Protein AF-A0A7W1L166-F1 (afdb_monomer)

Secondary structure (DSSP, 8-state):
---SHHHHHHHHHHHHHHHHHHTTS-------------------------------------SS--S-S-----S---EEETTEEE---------S---EEEEEEETTS-TTHHHHHHHHHHHHHTSPTT-EEEEEEE------

pLDDT: mean 70.96, std 17.89, range [38.28, 97.19]

Nearest PDB structures (foldseek):
  6lo8-assembly1_B  TM=4.654E-01  e=2.055E+00  Saccharomyces cerevisiae S288C
  5zyo-assembly2_D  TM=4.172E-01  e=2.682E+00  Escherichia coli K-12

Foldseek 3Di:
DPPPVVVVVVVVVVVVVVVVVVPPPDPPDDDDDDDDDDDDDDDDPDPPPDDDDDDDDDDDDDPDDDPDDDPPPPDDDWDDDPNHTDDDPDDDDPPLDAAEEEAEDECPPDVCSVVCPVVVVVVVVPHRPPHHYHYHYDYDDDPD

Mean predicted aligned error: 20.34 Å

Structure (mmCIF, N/CA/C/O backbone):
data_AF-A0A7W1L166-F1
#
_entry.id   AF-A0A7W1L166-F1
#
loop_
_atom_site.group_PDB
_atom_site.id
_atom_site.type_symbol
_atom_site.label_atom_id
_atom_site.label_alt_id
_atom_site.label_comp_id
_atom_site.label_asym_id
_atom_site.label_entity_id
_atom_site.label_seq_id
_atom_site.pdbx_PDB_ins_code
_atom_site.Cartn_x
_atom_site.Cartn_y
_atom_site.Cartn_z
_atom_site.occupancy
_atom_site.B_iso_or_equiv
_atom_site.auth_seq_id
_atom_site.auth_comp_id
_atom_site.auth_asym_id
_atom_site.auth_atom_id
_atom_site.pdbx_PDB_model_num
ATOM 1 N N . MET A 1 1 ? 23.890 -83.105 15.857 1.00 53.81 1 MET A N 1
ATOM 2 C CA . MET A 1 1 ? 24.585 -81.836 15.525 1.00 53.81 1 MET A CA 1
ATOM 3 C C . MET A 1 1 ? 23.593 -80.821 14.922 1.00 53.81 1 MET A C 1
ATOM 5 O O . MET A 1 1 ? 23.747 -80.410 13.782 1.00 53.81 1 MET A O 1
ATOM 9 N N . ARG A 1 2 ? 22.519 -80.460 15.651 1.00 56.34 2 ARG A N 1
ATOM 10 C CA . ARG A 1 2 ? 21.306 -79.821 15.080 1.00 56.34 2 ARG A CA 1
ATOM 11 C C . ARG A 1 2 ? 20.737 -78.687 15.957 1.00 56.34 2 ARG A C 1
ATOM 13 O O . ARG A 1 2 ? 19.532 -78.507 16.016 1.00 56.34 2 ARG A O 1
ATOM 20 N N . GLU A 1 3 ? 21.605 -77.945 16.650 1.00 55.47 3 GLU A N 1
ATOM 21 C CA . GLU A 1 3 ? 21.201 -76.953 17.673 1.00 55.47 3 GLU A CA 1
ATOM 22 C C . GLU A 1 3 ? 21.790 -75.540 17.455 1.00 55.47 3 GLU A C 1
ATOM 24 O O . GLU A 1 3 ? 21.471 -74.600 18.177 1.00 55.47 3 GLU A O 1
ATOM 29 N N . LYS A 1 4 ? 22.636 -75.341 16.430 1.00 58.19 4 LYS A N 1
ATOM 30 C CA . LYS A 1 4 ? 23.295 -74.042 16.174 1.00 58.19 4 LYS A CA 1
ATOM 31 C C . LYS A 1 4 ? 22.439 -73.055 15.363 1.00 58.19 4 LYS A C 1
ATOM 33 O O . LYS A 1 4 ? 22.637 -71.849 15.471 1.00 58.19 4 LYS A O 1
ATOM 38 N N . ASN A 1 5 ? 21.446 -73.539 14.614 1.00 58.59 5 ASN A N 1
ATOM 39 C CA . ASN A 1 5 ? 20.698 -72.702 13.664 1.00 58.59 5 ASN A CA 1
ATOM 40 C C . ASN A 1 5 ? 19.536 -71.927 14.314 1.00 58.59 5 ASN A C 1
ATOM 42 O O . ASN A 1 5 ? 19.134 -70.891 13.795 1.00 58.59 5 ASN A O 1
ATOM 46 N N . GLY A 1 6 ? 19.028 -72.379 15.468 1.00 62.44 6 GLY A N 1
ATOM 47 C CA . GLY A 1 6 ? 17.942 -71.694 16.185 1.00 62.44 6 GLY A CA 1
ATOM 48 C C . GLY A 1 6 ? 18.390 -70.405 16.882 1.00 62.44 6 GLY A C 1
ATOM 49 O O . GLY A 1 6 ? 17.652 -69.422 16.907 1.00 62.44 6 GLY A O 1
ATOM 50 N N . ARG A 1 7 ? 19.633 -70.382 17.387 1.00 63.12 7 ARG A N 1
ATOM 51 C CA . ARG A 1 7 ? 20.250 -69.205 18.025 1.00 63.12 7 ARG A CA 1
ATOM 52 C C . ARG A 1 7 ? 20.663 -68.134 17.013 1.00 63.12 7 ARG A C 1
ATOM 54 O O . ARG A 1 7 ? 20.551 -66.948 17.296 1.00 63.12 7 ARG A O 1
ATOM 61 N N . LEU A 1 8 ? 21.077 -68.544 15.812 1.00 62.59 8 LEU A N 1
ATOM 62 C CA . LEU A 1 8 ? 21.399 -67.616 14.725 1.00 62.59 8 LEU A CA 1
ATOM 63 C C . LEU A 1 8 ? 20.141 -66.896 14.209 1.00 62.59 8 LEU A C 1
ATOM 65 O O . LEU A 1 8 ? 20.161 -65.687 14.003 1.00 62.59 8 LEU A O 1
ATOM 69 N N . LEU A 1 9 ? 19.032 -67.632 14.061 1.00 65.69 9 LEU A N 1
ATOM 70 C CA . LEU A 1 9 ? 17.753 -67.081 13.609 1.00 65.69 9 LEU A CA 1
ATOM 71 C C . LEU A 1 9 ? 17.163 -66.082 14.619 1.00 65.69 9 LEU A C 1
ATOM 73 O O . LEU A 1 9 ? 16.620 -65.053 14.226 1.00 65.69 9 LEU A O 1
ATOM 77 N N . THR A 1 10 ? 17.302 -66.354 15.920 1.00 69.56 10 THR A N 1
ATOM 78 C CA . THR A 1 10 ? 16.821 -65.452 16.981 1.00 69.56 10 THR A CA 1
ATOM 79 C C . THR A 1 10 ? 17.650 -64.173 17.076 1.00 69.56 10 THR A C 1
ATOM 81 O O . THR A 1 10 ? 17.073 -63.100 17.226 1.00 69.56 10 THR A O 1
ATOM 84 N N . VAL A 1 11 ? 18.975 -64.241 16.901 1.00 74.69 11 VAL A N 1
ATOM 85 C CA . VAL A 1 11 ? 19.823 -63.035 16.832 1.00 74.69 11 VAL A CA 1
ATOM 86 C C . VAL A 1 11 ? 19.494 -62.190 15.595 1.00 74.69 11 VAL A C 1
ATOM 88 O O . VAL A 1 11 ? 19.397 -60.969 15.702 1.00 74.69 11 VAL A O 1
ATOM 91 N N . LEU A 1 12 ? 19.240 -62.823 14.443 1.00 68.75 12 LEU A N 1
ATOM 92 C CA . LEU A 1 12 ? 18.818 -62.128 13.220 1.00 68.75 12 LEU A CA 1
ATOM 93 C C . LEU A 1 12 ? 17.460 -61.430 13.374 1.00 68.75 12 LEU A C 1
ATOM 95 O O . LEU A 1 12 ? 17.302 -60.294 12.930 1.00 68.75 12 LEU A O 1
ATOM 99 N N . LEU A 1 13 ? 16.499 -62.070 14.047 1.00 67.62 13 LEU A N 1
ATOM 100 C CA . LEU A 1 13 ? 15.188 -61.476 14.320 1.00 67.62 13 LEU A CA 1
ATOM 101 C C . LEU A 1 13 ? 15.274 -60.275 15.270 1.00 67.62 13 LEU A C 1
ATOM 103 O O . LEU A 1 13 ? 14.611 -59.267 15.034 1.00 67.62 13 LEU A O 1
ATOM 107 N N . ILE A 1 14 ? 16.121 -60.340 16.302 1.00 69.12 14 ILE A N 1
ATOM 108 C CA . ILE A 1 14 ? 16.336 -59.213 17.224 1.00 69.12 14 ILE A CA 1
ATOM 109 C C . ILE A 1 14 ? 17.035 -58.048 16.503 1.00 69.12 14 ILE A C 1
ATOM 111 O O . ILE A 1 14 ? 16.616 -56.902 16.650 1.00 69.12 14 ILE A O 1
ATOM 115 N N . ALA A 1 15 ? 18.041 -58.320 15.666 1.00 64.12 15 ALA A N 1
ATOM 116 C CA . ALA A 1 15 ? 18.734 -57.284 14.894 1.00 64.12 15 ALA A CA 1
ATOM 117 C C . ALA A 1 15 ? 17.809 -56.572 13.885 1.00 64.12 15 ALA A C 1
ATOM 119 O O . ALA A 1 15 ? 17.865 -55.347 13.747 1.00 64.12 15 ALA A O 1
ATOM 120 N N . ALA A 1 16 ? 16.915 -57.315 13.224 1.00 62.59 16 ALA A N 1
ATOM 121 C CA . ALA A 1 16 ? 15.931 -56.743 12.306 1.00 62.59 16 ALA A CA 1
ATOM 122 C C . ALA A 1 16 ? 14.891 -55.870 13.033 1.00 62.59 16 ALA A C 1
ATOM 124 O O . ALA A 1 16 ? 14.506 -54.815 12.526 1.00 62.59 16 ALA A O 1
ATOM 125 N N . LEU A 1 17 ? 14.482 -56.262 14.247 1.00 61.91 17 LEU A N 1
ATOM 126 C CA . LEU A 1 17 ? 13.542 -55.486 15.057 1.00 61.91 17 LEU A CA 1
ATOM 127 C C . LEU A 1 17 ? 14.163 -54.167 15.556 1.00 61.91 17 LEU A C 1
ATOM 129 O O . LEU A 1 17 ? 13.493 -53.137 15.560 1.00 61.91 17 LEU A O 1
ATOM 133 N N . VAL A 1 18 ? 15.455 -54.166 15.908 1.00 60.25 18 VAL A N 1
ATOM 134 C CA . VAL A 1 18 ? 16.177 -52.952 16.335 1.00 60.25 18 VAL A CA 1
ATOM 135 C C . VAL A 1 18 ? 16.379 -51.966 15.173 1.00 60.25 18 VAL A C 1
ATOM 137 O O . VAL A 1 18 ? 16.218 -50.761 15.374 1.00 60.25 18 VAL A O 1
ATOM 140 N N . CYS A 1 19 ? 16.626 -52.441 13.944 1.00 54.09 19 CYS A N 1
ATOM 141 C CA . CYS A 1 19 ? 16.667 -51.562 12.764 1.00 54.09 19 CYS A CA 1
ATOM 142 C C . CYS A 1 19 ? 15.297 -50.938 12.446 1.00 54.09 19 CYS A C 1
ATOM 144 O O . CYS A 1 19 ? 15.224 -49.760 12.106 1.00 54.09 19 CYS A O 1
ATOM 146 N N . ALA A 1 20 ? 14.196 -51.678 12.608 1.00 54.97 20 ALA A N 1
ATOM 147 C CA . ALA A 1 20 ? 12.864 -51.170 12.273 1.00 54.97 20 ALA A CA 1
ATOM 148 C C . ALA A 1 20 ? 12.358 -50.059 13.220 1.00 54.97 20 ALA A C 1
ATOM 150 O O . ALA A 1 20 ? 11.545 -49.231 12.808 1.00 54.97 20 ALA A O 1
ATOM 151 N N . VAL A 1 21 ? 12.840 -50.005 14.470 1.00 53.66 21 VAL A N 1
ATOM 152 C CA . VAL A 1 21 ? 12.427 -48.981 15.452 1.00 53.66 21 VAL A CA 1
ATOM 153 C C . VAL A 1 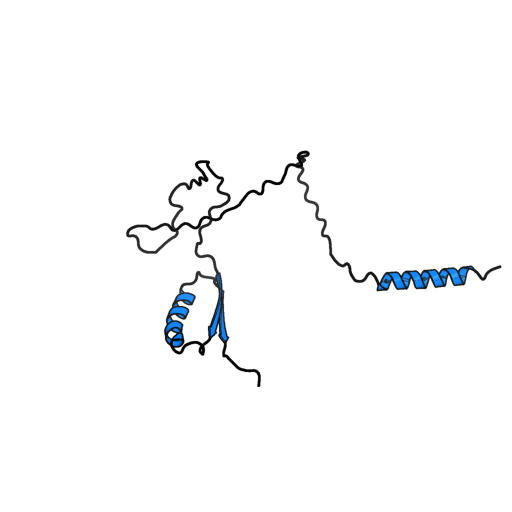21 ? 13.289 -47.710 15.365 1.00 53.66 21 VAL A C 1
ATOM 155 O O . VAL A 1 21 ? 12.780 -46.619 15.616 1.00 53.66 21 VAL A O 1
ATOM 158 N N . PHE A 1 22 ? 14.549 -47.805 14.919 1.00 50.59 22 PHE A N 1
ATOM 159 C CA . PHE A 1 22 ? 15.424 -46.636 14.725 1.00 50.59 22 PHE A CA 1
ATOM 160 C C . PHE A 1 22 ? 15.235 -45.906 13.383 1.00 50.59 22 PHE A C 1
ATOM 162 O O . PHE A 1 22 ? 15.633 -44.750 13.258 1.00 50.59 22 PHE A O 1
ATOM 169 N N . SER A 1 23 ? 14.583 -46.513 12.386 1.00 48.06 23 SER A N 1
ATOM 170 C CA . SER A 1 23 ? 14.397 -45.896 11.059 1.00 48.06 23 SER A CA 1
ATOM 171 C C . SER A 1 23 ? 13.154 -45.000 10.912 1.00 48.06 23 SER A C 1
ATOM 173 O O . SER A 1 23 ? 12.801 -44.634 9.793 1.00 48.06 23 SER A O 1
ATOM 175 N N . ARG A 1 24 ? 12.484 -44.592 12.003 1.00 51.12 24 ARG A N 1
ATOM 176 C CA . ARG A 1 24 ? 11.308 -43.689 11.940 1.00 51.12 24 ARG A CA 1
ATOM 177 C C . ARG A 1 24 ? 11.604 -42.180 11.950 1.00 51.12 24 ARG A C 1
ATOM 179 O O . ARG A 1 24 ? 10.661 -41.398 11.992 1.00 51.12 24 ARG A O 1
ATOM 186 N N . SER A 1 25 ? 12.859 -41.760 11.786 1.00 50.47 25 SER A N 1
ATOM 187 C CA . SER A 1 25 ? 13.216 -40.351 11.542 1.00 50.47 25 SER A CA 1
ATOM 188 C C . SER A 1 25 ? 14.043 -40.193 10.268 1.00 50.47 25 SER A C 1
ATOM 190 O O . SER A 1 25 ? 15.249 -39.997 10.340 1.00 50.47 25 SER A O 1
ATOM 192 N N . ALA A 1 26 ? 13.394 -40.289 9.103 1.00 52.19 26 ALA A N 1
ATOM 193 C CA . ALA A 1 26 ? 13.878 -39.727 7.832 1.00 52.19 26 ALA A CA 1
ATOM 194 C C . ALA A 1 26 ? 12.786 -39.796 6.743 1.00 52.19 26 ALA A C 1
ATOM 196 O O . ALA A 1 26 ? 12.974 -40.388 5.684 1.00 52.19 26 ALA A O 1
ATOM 197 N N . SER A 1 27 ? 11.615 -39.203 6.983 1.00 51.97 27 SER A N 1
ATOM 198 C CA . SER A 1 27 ? 10.616 -38.967 5.932 1.00 51.97 27 SER A CA 1
ATOM 199 C C . SER A 1 27 ? 10.775 -37.553 5.365 1.00 51.97 27 SER A C 1
ATOM 201 O O . SER A 1 27 ? 10.012 -36.649 5.695 1.00 51.97 27 SER A O 1
ATOM 203 N N . GLY A 1 28 ? 11.792 -37.370 4.521 1.00 39.25 28 GLY A N 1
ATOM 204 C CA . GLY A 1 28 ? 11.901 -36.261 3.573 1.00 39.25 28 GLY A CA 1
ATOM 205 C C . GLY A 1 28 ? 11.676 -36.807 2.166 1.00 39.25 28 GLY A C 1
ATOM 206 O O . GLY A 1 28 ? 12.568 -37.403 1.573 1.00 39.25 28 GLY A O 1
ATOM 207 N N . GLN A 1 29 ? 10.450 -36.682 1.666 1.00 46.84 29 GLN A N 1
ATOM 208 C CA . GLN A 1 29 ? 9.997 -37.236 0.393 1.00 46.84 29 GLN A CA 1
ATOM 209 C C . GLN A 1 29 ? 10.610 -36.453 -0.784 1.00 46.84 29 GLN A C 1
ATOM 211 O O . GLN A 1 29 ? 10.142 -35.374 -1.142 1.00 46.84 29 GLN A O 1
ATOM 216 N N . GLN A 1 30 ? 11.662 -37.004 -1.388 1.00 44.41 30 GLN A N 1
ATOM 217 C CA . GLN A 1 30 ? 12.272 -36.510 -2.622 1.00 44.41 30 GLN A CA 1
ATOM 218 C C . GLN A 1 30 ? 11.357 -36.866 -3.807 1.00 44.41 30 GLN A C 1
ATOM 220 O O . GLN A 1 30 ? 11.285 -38.015 -4.237 1.00 44.41 30 GLN A O 1
ATOM 225 N N . ARG A 1 31 ? 10.594 -35.884 -4.306 1.00 40.44 31 ARG A N 1
ATOM 226 C CA . ARG A 1 31 ? 9.856 -35.996 -5.573 1.00 40.44 31 ARG A CA 1
ATOM 227 C C . ARG A 1 31 ? 10.843 -35.853 -6.732 1.00 40.44 31 ARG A C 1
ATOM 229 O O . ARG A 1 31 ? 11.195 -34.737 -7.098 1.00 40.44 31 ARG A O 1
ATOM 236 N N . SER A 1 32 ? 11.232 -36.975 -7.328 1.00 46.09 32 SER A N 1
ATOM 237 C CA . SER A 1 32 ? 11.703 -37.004 -8.712 1.00 46.09 32 SER A CA 1
ATOM 238 C C . SER A 1 32 ? 10.492 -36.843 -9.627 1.00 46.09 32 SER A C 1
ATOM 240 O O . SER A 1 32 ? 9.562 -37.650 -9.580 1.00 46.09 32 SER A O 1
ATOM 242 N N . ARG A 1 33 ? 10.478 -35.787 -10.437 1.00 43.34 33 ARG A N 1
ATOM 243 C CA . ARG A 1 33 ? 9.649 -35.731 -11.636 1.00 43.34 33 ARG A CA 1
ATOM 244 C C . ARG A 1 33 ? 10.506 -35.169 -12.755 1.00 43.34 33 ARG A C 1
ATOM 246 O O . ARG A 1 33 ? 10.949 -34.026 -12.678 1.00 43.34 33 ARG A O 1
ATOM 253 N N . ASP A 1 34 ? 10.749 -36.043 -13.719 1.00 41.50 34 ASP A N 1
ATOM 254 C CA . ASP A 1 34 ? 11.476 -35.805 -14.952 1.00 41.50 34 ASP A CA 1
ATOM 255 C C . ASP A 1 34 ? 10.931 -34.586 -15.699 1.00 41.50 34 ASP A C 1
ATOM 257 O O . ASP A 1 34 ? 9.720 -34.403 -15.852 1.00 41.50 34 ASP A O 1
ATOM 261 N N . GLY A 1 35 ? 11.867 -33.760 -16.148 1.00 39.09 35 GLY A N 1
ATOM 262 C CA . GLY A 1 35 ? 11.664 -32.594 -16.988 1.00 39.09 35 GLY A CA 1
ATOM 263 C C . GLY A 1 35 ? 12.957 -32.363 -17.750 1.00 39.09 35 GLY A C 1
ATOM 264 O O . GLY A 1 35 ? 13.837 -31.636 -17.303 1.00 39.09 35 GLY A O 1
ATOM 265 N N . GLU A 1 36 ? 13.071 -33.086 -18.852 1.00 46.03 36 GLU A N 1
ATOM 266 C CA . GLU A 1 36 ? 14.084 -32.994 -19.892 1.00 46.03 36 GLU A CA 1
ATOM 267 C C . GLU A 1 36 ? 14.205 -31.540 -20.382 1.00 46.03 36 GLU A C 1
ATOM 269 O O . GLU A 1 36 ? 13.285 -30.998 -20.993 1.00 46.03 36 GLU A O 1
ATOM 274 N N . ASN A 1 37 ? 15.321 -30.878 -20.074 1.00 39.31 37 ASN A N 1
ATOM 275 C CA . ASN A 1 37 ? 15.815 -29.789 -20.906 1.00 39.31 37 ASN A CA 1
ATOM 276 C C . ASN A 1 37 ? 17.342 -29.755 -20.830 1.00 39.31 37 ASN A C 1
ATOM 278 O O . ASN A 1 37 ? 17.952 -29.344 -19.840 1.00 39.31 37 ASN A O 1
ATOM 282 N N . GLU A 1 38 ? 17.933 -30.279 -21.890 1.00 45.78 38 GLU A N 1
ATOM 283 C CA . GLU A 1 38 ? 19.353 -30.338 -22.158 1.00 45.78 38 GLU A CA 1
ATOM 284 C C . GLU A 1 38 ? 19.882 -28.916 -22.382 1.00 45.78 38 GLU A C 1
ATOM 286 O O . GLU A 1 38 ? 19.593 -28.268 -23.381 1.00 45.78 38 GLU A O 1
ATOM 291 N N . ASN A 1 39 ? 20.655 -28.407 -21.426 1.00 40.09 39 ASN A N 1
ATOM 292 C CA . ASN A 1 39 ? 21.592 -27.318 -21.675 1.00 40.09 39 ASN A CA 1
ATOM 293 C C . ASN A 1 39 ? 22.872 -27.614 -20.898 1.00 40.09 39 ASN A C 1
ATOM 295 O O . ASN A 1 39 ? 23.113 -27.136 -19.788 1.00 40.09 39 ASN A O 1
ATOM 299 N N . THR A 1 40 ? 23.685 -28.479 -21.494 1.00 47.44 40 THR A N 1
ATOM 300 C CA . THR A 1 40 ? 25.056 -28.737 -21.072 1.00 47.44 40 THR A CA 1
ATOM 301 C C . THR A 1 40 ? 25.882 -27.475 -21.312 1.00 47.44 40 THR A C 1
ATOM 303 O O . THR A 1 40 ? 26.344 -27.229 -22.421 1.00 47.44 40 THR A O 1
ATOM 306 N N . VAL A 1 41 ? 26.108 -26.681 -20.265 1.00 45.81 41 VAL A N 1
ATOM 307 C CA . VAL A 1 41 ? 27.243 -25.751 -20.217 1.00 45.81 41 VAL A CA 1
ATOM 308 C C . VAL A 1 41 ? 28.204 -26.282 -19.167 1.00 45.81 41 VAL A C 1
ATOM 310 O O . VAL A 1 41 ? 28.092 -26.011 -17.972 1.00 45.81 41 VAL A O 1
ATOM 313 N N . ALA A 1 42 ? 29.132 -27.113 -19.630 1.00 46.81 42 ALA A N 1
ATOM 314 C CA . ALA A 1 42 ? 30.318 -27.447 -18.872 1.00 46.81 42 ALA A CA 1
ATOM 315 C C . ALA A 1 42 ? 31.287 -26.253 -18.868 1.00 46.81 42 ALA A C 1
ATOM 317 O O . ALA A 1 42 ? 31.406 -25.532 -19.857 1.00 46.81 42 ALA A O 1
ATOM 318 N N . SER A 1 43 ? 32.054 -26.176 -17.779 1.00 43.94 43 SER A N 1
ATOM 319 C CA . SER A 1 43 ? 33.307 -25.434 -17.566 1.00 43.94 43 SER A CA 1
ATOM 320 C C . SER A 1 43 ? 33.226 -24.000 -17.016 1.00 43.94 43 SER A C 1
ATOM 322 O O . SER A 1 43 ? 32.651 -23.095 -17.608 1.00 43.94 43 SER A O 1
ATOM 324 N N . GLY A 1 44 ? 33.883 -23.811 -15.860 1.00 38.28 44 GLY A N 1
ATOM 325 C CA . GLY A 1 44 ? 34.260 -22.505 -15.316 1.00 38.28 44 GLY A CA 1
ATOM 326 C C . GLY A 1 44 ? 33.901 -22.279 -13.845 1.00 38.28 44 GLY A C 1
ATOM 327 O O . GLY A 1 44 ? 33.036 -21.464 -13.541 1.00 38.28 44 GLY A O 1
ATOM 328 N N . GLN A 1 45 ? 34.584 -22.950 -12.907 1.00 48.94 45 GLN A N 1
ATOM 329 C CA . GLN A 1 45 ? 34.653 -22.490 -11.511 1.00 48.94 45 GLN A CA 1
ATOM 330 C C . GLN A 1 45 ? 35.479 -21.193 -11.453 1.00 48.94 45 GLN A C 1
ATOM 332 O O . GLN A 1 45 ? 36.680 -21.213 -11.207 1.00 48.94 45 GLN A O 1
ATOM 337 N N . GLY A 1 46 ? 34.827 -20.062 -11.713 1.00 48.41 46 GLY A N 1
ATOM 338 C CA . GLY A 1 46 ? 35.280 -18.738 -11.293 1.00 48.41 46 GLY A CA 1
ATOM 339 C C . GLY A 1 46 ? 34.567 -18.327 -9.999 1.00 48.41 46 GLY A C 1
ATOM 340 O O . GLY A 1 46 ? 33.516 -18.897 -9.678 1.00 48.41 46 GLY A O 1
ATOM 341 N N . PRO A 1 47 ? 35.094 -17.351 -9.236 1.00 48.62 47 PRO A N 1
ATOM 342 C CA . PRO A 1 47 ? 34.368 -16.767 -8.115 1.00 48.62 47 PRO A CA 1
ATOM 343 C C . PRO A 1 47 ? 32.992 -16.331 -8.615 1.00 48.62 47 PRO A C 1
ATOM 345 O O . PRO A 1 47 ? 32.898 -15.630 -9.622 1.00 48.62 47 PRO A O 1
ATOM 348 N N . ARG A 1 48 ? 31.920 -16.768 -7.948 1.00 56.88 48 ARG A N 1
ATOM 349 C CA . ARG A 1 48 ? 30.567 -16.288 -8.240 1.00 56.88 48 ARG A CA 1
ATOM 350 C C . ARG A 1 48 ? 30.529 -14.807 -7.878 1.00 56.88 48 ARG A C 1
ATOM 352 O O . ARG A 1 48 ? 30.213 -14.466 -6.742 1.00 56.88 48 ARG A O 1
ATOM 359 N N . ILE A 1 49 ? 30.914 -13.942 -8.814 1.00 58.69 49 ILE A N 1
ATOM 360 C CA . ILE A 1 49 ? 30.702 -12.503 -8.708 1.00 58.69 49 ILE A CA 1
ATOM 361 C C . ILE A 1 49 ? 29.189 -12.350 -8.604 1.00 58.69 49 ILE A C 1
ATOM 363 O O . ILE A 1 49 ? 28.453 -12.632 -9.550 1.00 58.69 49 ILE A O 1
ATOM 367 N N . GLY A 1 50 ? 28.723 -12.057 -7.394 1.00 70.19 50 GLY A N 1
ATOM 368 C CA . GLY A 1 50 ? 27.304 -11.989 -7.096 1.00 70.19 50 GLY A CA 1
ATOM 369 C C . GLY A 1 50 ? 26.682 -10.880 -7.927 1.00 70.19 50 GLY A C 1
ATOM 370 O O . GLY A 1 50 ? 27.012 -9.712 -7.742 1.00 70.19 50 GLY A O 1
ATOM 371 N N . VAL A 1 51 ? 25.785 -11.237 -8.843 1.00 73.06 51 VAL A N 1
ATOM 372 C CA . VAL A 1 51 ? 24.962 -10.251 -9.543 1.00 73.06 51 VAL A CA 1
ATOM 373 C C . VAL A 1 51 ? 24.090 -9.562 -8.494 1.00 73.06 51 VAL A C 1
ATOM 375 O O . VAL A 1 51 ? 23.243 -10.196 -7.860 1.00 73.06 51 VAL A O 1
ATOM 378 N N . ARG A 1 52 ? 24.315 -8.264 -8.281 1.00 84.50 52 ARG A N 1
ATOM 379 C CA . ARG A 1 52 ? 23.540 -7.459 -7.336 1.00 84.50 52 ARG A CA 1
ATOM 380 C C . ARG A 1 52 ? 22.249 -7.013 -8.009 1.00 84.50 52 ARG A C 1
ATOM 382 O O . ARG A 1 52 ? 22.267 -6.229 -8.947 1.00 84.50 52 ARG A O 1
ATOM 389 N N . THR A 1 53 ? 21.117 -7.500 -7.512 1.00 88.06 53 THR A N 1
ATOM 390 C CA . THR A 1 53 ? 19.801 -7.017 -7.951 1.00 88.06 53 THR A CA 1
ATOM 391 C C . THR A 1 53 ? 19.364 -5.859 -7.060 1.00 88.06 53 THR A C 1
ATOM 393 O O . THR A 1 53 ? 19.388 -5.982 -5.836 1.00 88.06 53 THR A O 1
ATOM 396 N N . VAL A 1 54 ? 18.952 -4.741 -7.662 1.00 88.81 54 VAL A N 1
ATOM 397 C CA . VAL A 1 54 ? 18.471 -3.548 -6.950 1.00 88.81 54 VAL A CA 1
ATOM 398 C C . VAL A 1 54 ? 17.053 -3.215 -7.409 1.00 88.81 54 VAL A C 1
ATOM 400 O O . VAL A 1 54 ? 16.726 -3.340 -8.586 1.00 88.81 54 VAL A O 1
ATOM 403 N N . THR A 1 55 ? 16.204 -2.800 -6.468 1.00 88.81 55 THR A N 1
ATOM 404 C CA . THR A 1 55 ? 14.874 -2.246 -6.759 1.00 88.81 55 THR A CA 1
ATOM 405 C C . THR A 1 55 ? 14.927 -0.731 -6.591 1.00 88.81 55 THR A C 1
ATOM 407 O O . THR A 1 55 ? 15.306 -0.254 -5.524 1.00 88.81 55 THR A O 1
ATOM 410 N N . ILE A 1 56 ? 14.551 0.015 -7.632 1.00 87.38 56 ILE A N 1
ATOM 411 C CA . ILE A 1 56 ? 14.542 1.483 -7.639 1.00 87.38 56 ILE A CA 1
ATOM 412 C C . ILE A 1 56 ? 13.078 1.945 -7.585 1.00 87.38 56 ILE A C 1
ATOM 414 O O . ILE A 1 56 ? 12.369 1.782 -8.580 1.00 87.38 56 ILE A O 1
ATOM 418 N N . PRO A 1 57 ? 12.584 2.477 -6.450 1.00 84.94 57 PRO A N 1
ATOM 419 C CA . PRO A 1 57 ? 11.232 3.017 -6.386 1.00 84.94 57 PRO A CA 1
ATOM 420 C C . PRO A 1 57 ? 11.161 4.342 -7.154 1.00 84.94 57 PRO A C 1
ATOM 422 O O . PRO A 1 57 ? 11.977 5.237 -6.935 1.00 84.94 57 PRO A O 1
ATOM 425 N N . ILE A 1 58 ? 10.167 4.480 -8.032 1.00 80.50 58 ILE A N 1
ATOM 426 C CA . ILE A 1 58 ? 9.920 5.703 -8.803 1.00 80.50 58 ILE A CA 1
ATOM 427 C C . ILE A 1 58 ? 8.520 6.240 -8.502 1.00 80.50 58 ILE A C 1
ATOM 429 O O . ILE A 1 58 ? 7.571 5.480 -8.332 1.00 80.50 58 ILE A O 1
ATOM 433 N N . THR A 1 59 ? 8.379 7.561 -8.421 1.00 75.81 59 THR A N 1
ATOM 434 C CA . THR A 1 59 ? 7.079 8.236 -8.303 1.00 75.81 59 THR A CA 1
ATOM 435 C C . THR A 1 59 ? 6.946 9.242 -9.432 1.00 75.81 59 THR A C 1
ATOM 437 O O . THR A 1 59 ? 7.719 10.196 -9.508 1.00 75.81 59 THR A O 1
ATOM 440 N N . ILE A 1 60 ? 5.955 9.040 -10.298 1.00 74.69 60 ILE A N 1
ATOM 441 C CA . ILE A 1 60 ? 5.651 9.943 -11.408 1.00 74.69 60 ILE A CA 1
ATOM 442 C C . ILE A 1 60 ? 4.699 11.022 -10.882 1.00 74.69 60 ILE A C 1
ATOM 444 O O . ILE A 1 60 ? 3.667 10.712 -10.291 1.00 74.69 60 ILE A O 1
ATOM 448 N N . ARG A 1 61 ? 5.058 12.298 -11.055 1.00 68.69 61 ARG A N 1
ATOM 449 C CA . ARG A 1 61 ? 4.201 13.438 -10.702 1.00 68.69 61 ARG A CA 1
ATOM 450 C C . ARG A 1 61 ? 3.770 14.140 -11.980 1.00 68.69 61 ARG A C 1
ATOM 452 O O . ARG A 1 61 ? 4.604 14.746 -12.645 1.00 68.69 61 ARG A O 1
ATOM 459 N N . GLU A 1 62 ? 2.483 14.093 -12.299 1.00 69.62 62 GLU A N 1
ATOM 460 C CA . GLU A 1 62 ? 1.915 14.898 -13.379 1.00 69.62 62 GLU A CA 1
ATOM 461 C C . GLU A 1 62 ? 1.429 16.246 -12.829 1.00 69.62 62 GLU A C 1
ATOM 463 O O . GLU A 1 62 ? 0.816 16.330 -11.760 1.00 69.62 62 GLU A O 1
ATOM 468 N N . LYS A 1 63 ? 1.734 17.338 -13.535 1.00 64.62 63 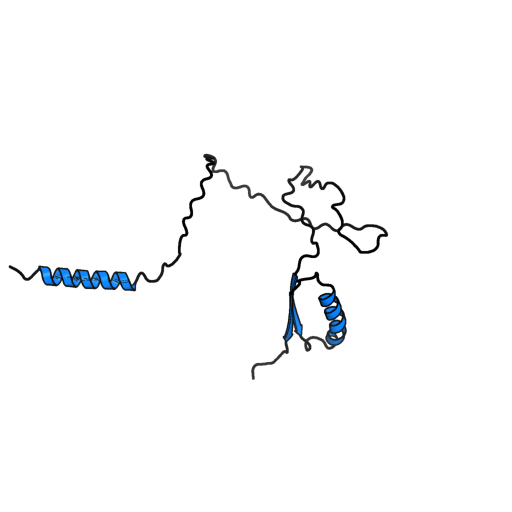LYS A N 1
ATOM 469 C CA . LYS A 1 63 ? 1.306 18.680 -13.138 1.00 64.62 63 LYS A CA 1
ATOM 470 C C . LYS A 1 63 ? -0.089 18.951 -13.712 1.00 64.62 63 LYS A C 1
ATOM 472 O O . LYS A 1 63 ? -0.199 19.418 -14.837 1.00 64.62 63 LYS A O 1
ATOM 477 N N . GLY A 1 64 ? -1.137 18.718 -12.919 1.00 64.56 64 GLY A N 1
ATOM 478 C CA . GLY A 1 64 ? -2.476 19.280 -13.172 1.00 64.56 64 GLY A CA 1
ATOM 479 C C . GLY A 1 64 ? -3.605 18.323 -13.579 1.00 64.56 64 GLY A C 1
ATOM 480 O O . GLY A 1 64 ? -4.669 18.812 -13.950 1.00 64.56 64 GLY A O 1
ATOM 481 N N . SER A 1 65 ? -3.448 17.004 -13.487 1.00 54.44 65 SER A N 1
ATOM 482 C CA . SER A 1 65 ? -4.511 16.031 -13.795 1.00 54.44 65 SER A CA 1
ATOM 483 C C . SER A 1 65 ? -5.166 15.465 -12.521 1.00 54.44 65 SER A C 1
ATOM 485 O O . SER A 1 65 ? -4.546 15.346 -11.462 1.00 54.44 65 SER A O 1
ATOM 487 N N . LYS A 1 66 ? -6.474 15.179 -12.601 1.00 55.09 66 LYS A N 1
ATOM 488 C CA . LYS A 1 66 ? -7.253 14.538 -11.526 1.00 55.09 66 LYS A CA 1
ATOM 489 C C . LYS A 1 66 ? -6.717 13.121 -11.268 1.00 55.09 66 LYS A C 1
ATOM 491 O O . LYS A 1 66 ? -6.258 12.484 -12.209 1.00 55.09 66 LYS A O 1
ATOM 496 N N . PRO A 1 67 ? -6.821 12.606 -10.030 1.00 53.81 67 PRO A N 1
ATOM 497 C CA . PRO A 1 67 ? -6.335 11.278 -9.690 1.00 53.81 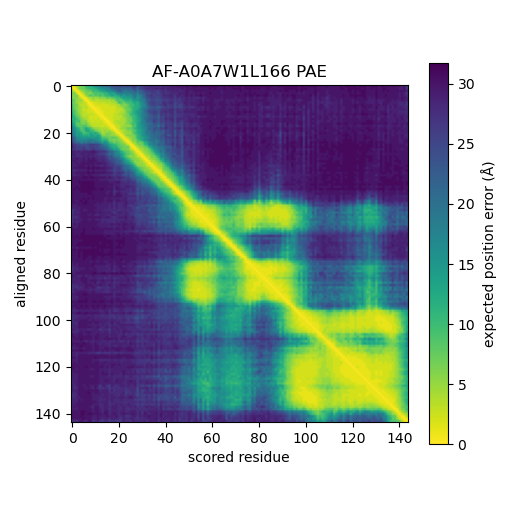67 PRO A CA 1
ATOM 498 C C . PRO A 1 67 ? -7.305 10.232 -10.238 1.00 53.81 67 PRO A C 1
ATOM 500 O O . PRO A 1 67 ? -8.212 9.808 -9.525 1.00 53.81 67 PRO A O 1
ATOM 503 N N . GLN A 1 68 ? -7.165 9.845 -11.502 1.00 49.69 68 GLN A N 1
ATOM 504 C CA . GLN A 1 68 ? -7.757 8.604 -11.976 1.00 49.69 68 GLN A CA 1
ATOM 505 C C . GLN A 1 68 ? -7.052 8.047 -13.206 1.00 49.69 68 GLN A C 1
ATOM 507 O O . GLN A 1 68 ? -6.668 8.782 -14.109 1.00 49.69 68 GLN A O 1
ATOM 512 N N . ASP A 1 69 ? -6.978 6.723 -13.148 1.00 49.34 69 ASP A N 1
ATOM 513 C CA . ASP A 1 69 ? -6.585 5.742 -14.144 1.00 49.34 69 ASP A CA 1
ATOM 514 C C . ASP A 1 69 ? -5.09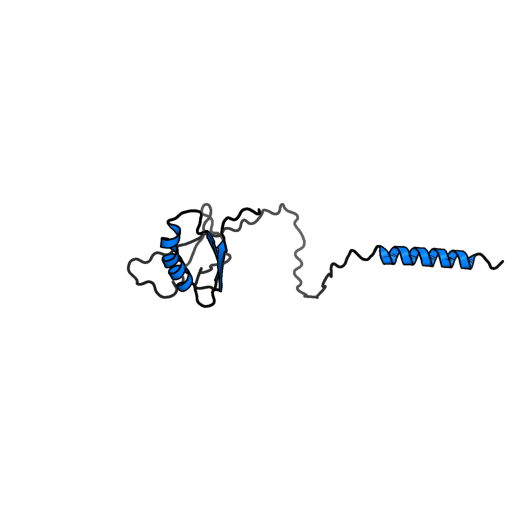0 5.654 -14.438 1.00 49.34 69 ASP A C 1
ATOM 516 O O . ASP A 1 69 ? -4.462 6.576 -14.944 1.00 49.34 69 ASP A O 1
ATOM 520 N N . GLU A 1 70 ? -4.556 4.508 -13.999 1.00 48.06 70 GLU A N 1
ATOM 521 C CA . GLU A 1 70 ? -3.346 3.826 -14.453 1.00 48.06 70 GLU A CA 1
ATOM 522 C C . GLU A 1 70 ? -2.394 4.739 -15.216 1.00 48.06 70 GLU A C 1
ATOM 524 O O . GLU A 1 70 ? -2.595 5.016 -16.399 1.00 48.06 70 GLU A O 1
ATOM 529 N N . ILE A 1 71 ? -1.333 5.187 -14.538 1.00 52.78 71 ILE A N 1
ATOM 530 C CA . ILE A 1 71 ? -0.226 5.849 -15.217 1.00 52.78 71 ILE A CA 1
ATOM 531 C C . ILE A 1 71 ? 0.334 4.817 -16.199 1.00 52.78 71 ILE A C 1
ATOM 533 O O . ILE A 1 71 ? 1.147 3.969 -15.829 1.00 52.78 71 ILE A O 1
ATOM 537 N N . MET A 1 72 ? -0.138 4.860 -17.449 1.00 55.00 72 MET A N 1
ATOM 538 C CA . MET A 1 72 ? 0.478 4.144 -18.554 1.00 55.00 72 MET A CA 1
ATOM 539 C C .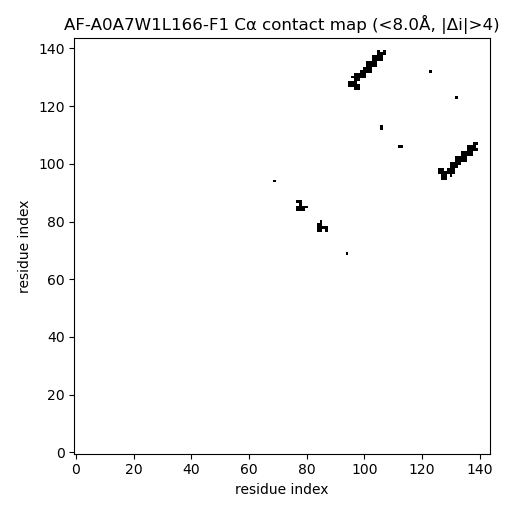 MET A 1 72 ? 1.968 4.473 -18.490 1.00 55.00 72 MET A C 1
ATOM 541 O O . MET A 1 72 ? 2.300 5.640 -18.257 1.00 55.00 72 MET A O 1
ATOM 545 N N . PRO A 1 73 ? 2.869 3.485 -18.630 1.00 57.78 73 PRO A N 1
ATOM 546 C CA . PRO A 1 73 ? 4.292 3.717 -18.450 1.00 57.78 73 PRO A CA 1
ATOM 547 C C . PRO A 1 73 ? 4.719 4.905 -19.310 1.00 57.78 73 PRO A C 1
ATOM 549 O O . PRO A 1 73 ? 4.640 4.876 -20.539 1.00 57.78 73 PRO A O 1
ATOM 552 N N . VAL A 1 74 ? 5.089 5.987 -18.626 1.00 57.53 74 VAL A N 1
ATOM 553 C CA . VAL A 1 74 ? 5.498 7.243 -19.241 1.00 57.53 74 VAL A CA 1
ATOM 554 C C . VAL A 1 74 ? 6.889 7.007 -19.825 1.00 57.53 74 VAL A C 1
ATOM 556 O O . VAL A 1 74 ? 7.896 7.213 -19.157 1.00 57.53 74 VAL A O 1
ATOM 559 N N . GLY A 1 75 ? 6.936 6.522 -21.064 1.00 66.88 75 GLY A N 1
ATOM 560 C CA . GLY A 1 75 ? 8.161 6.381 -21.851 1.00 66.88 75 GLY A CA 1
ATOM 561 C C . GLY A 1 75 ? 9.019 5.143 -21.556 1.00 66.88 75 GLY A C 1
ATOM 562 O O . GLY A 1 75 ? 8.587 4.168 -20.943 1.00 66.88 75 GLY A O 1
ATOM 563 N N . GLU A 1 76 ? 10.249 5.183 -22.069 1.00 76.69 76 GLU A N 1
ATOM 564 C CA . GLU A 1 76 ? 11.261 4.132 -21.940 1.00 76.69 76 GLU A CA 1
ATOM 565 C C . GLU A 1 76 ? 12.176 4.416 -20.738 1.00 76.69 76 GLU A C 1
ATOM 567 O O . GLU A 1 76 ? 12.734 5.508 -20.608 1.00 76.69 76 GLU A O 1
ATOM 572 N N . PHE A 1 77 ? 12.343 3.432 -19.849 1.00 84.62 77 PHE A N 1
ATOM 573 C CA . PHE A 1 77 ? 13.272 3.535 -18.724 1.00 84.62 77 PHE A CA 1
ATOM 574 C C . PHE A 1 77 ? 14.669 3.068 -19.132 1.00 84.62 77 PHE A C 1
ATOM 576 O O . PHE A 1 77 ? 14.835 1.963 -19.644 1.00 84.62 77 PHE A O 1
ATOM 583 N N . VAL A 1 78 ? 15.686 3.867 -18.805 1.00 90.81 78 VAL A N 1
ATOM 584 C CA . VAL A 1 78 ? 17.098 3.484 -18.920 1.00 90.81 78 VAL A CA 1
ATOM 585 C C . VAL A 1 78 ? 17.735 3.582 -17.539 1.00 90.81 78 VAL A C 1
ATOM 587 O O . VAL A 1 78 ? 17.703 4.639 -16.911 1.00 90.81 78 VAL A O 1
ATOM 590 N N . VAL A 1 79 ? 18.320 2.482 -17.060 1.00 91.00 79 VAL A N 1
ATOM 591 C CA . VAL A 1 79 ? 19.069 2.451 -15.796 1.00 91.00 79 VAL A CA 1
ATOM 592 C C . VAL A 1 79 ? 20.553 2.469 -16.121 1.00 91.00 79 VAL A C 1
ATOM 594 O O . VAL A 1 79 ? 21.009 1.701 -16.966 1.00 91.00 79 VAL A O 1
ATOM 597 N N . ARG A 1 80 ? 21.306 3.348 -15.457 1.00 92.75 80 ARG A N 1
ATOM 598 C CA . ARG A 1 80 ? 22.765 3.400 -15.564 1.00 92.75 80 ARG A CA 1
ATOM 599 C C . ARG A 1 80 ? 23.384 3.364 -14.172 1.00 92.75 80 ARG A C 1
ATOM 601 O O . ARG A 1 80 ? 22.884 4.031 -13.272 1.00 92.75 80 ARG A O 1
ATOM 608 N N . GLU A 1 81 ? 24.461 2.611 -14.022 1.00 90.62 81 GLU A N 1
ATOM 609 C CA . GLU A 1 81 ? 25.315 2.583 -12.830 1.00 90.62 81 GLU A CA 1
ATOM 610 C C . GLU A 1 81 ? 26.716 2.973 -13.296 1.00 90.62 81 GLU A C 1
ATOM 612 O O . GLU A 1 81 ? 27.205 2.413 -14.272 1.00 90.62 81 GLU A O 1
ATOM 617 N N . ASP A 1 82 ? 27.290 4.017 -12.696 1.00 91.88 82 ASP A N 1
ATOM 618 C CA . ASP A 1 82 ? 28.603 4.577 -13.060 1.00 91.88 82 ASP A CA 1
ATOM 619 C C . ASP A 1 82 ? 28.782 4.920 -14.553 1.00 91.88 82 ASP A C 1
ATOM 621 O O . ASP A 1 82 ? 29.881 4.937 -15.096 1.00 91.88 82 ASP A O 1
ATOM 625 N N . GLY A 1 83 ? 27.676 5.254 -15.225 1.00 91.50 83 GLY A N 1
ATOM 626 C CA . GLY A 1 83 ? 27.656 5.584 -16.651 1.00 91.50 83 GLY A CA 1
ATOM 627 C C . GLY A 1 83 ? 27.398 4.386 -17.568 1.00 91.50 83 GLY A C 1
ATOM 628 O O . GLY A 1 83 ? 27.014 4.593 -18.723 1.00 91.50 83 GLY A O 1
ATOM 629 N N . ASP A 1 84 ? 27.466 3.160 -17.060 1.00 92.81 84 ASP A N 1
ATOM 630 C CA . ASP A 1 84 ? 27.194 1.944 -17.822 1.00 92.81 84 ASP A CA 1
ATOM 631 C C . ASP A 1 84 ? 25.714 1.569 -17.769 1.00 92.81 84 ASP A C 1
ATOM 633 O O . ASP A 1 84 ? 25.073 1.633 -16.719 1.00 92.81 84 ASP A O 1
ATOM 637 N N . ALA A 1 85 ? 25.150 1.186 -18.917 1.00 92.06 85 ALA A N 1
ATOM 638 C CA . ALA A 1 85 ? 23.755 0.768 -19.010 1.00 92.06 85 ALA A CA 1
ATOM 639 C C . ALA A 1 85 ? 23.537 -0.578 -18.304 1.00 92.06 85 ALA A C 1
ATOM 641 O O . ALA A 1 85 ? 24.224 -1.559 -18.579 1.00 92.06 85 ALA A O 1
ATOM 642 N N . GLN A 1 86 ? 22.538 -0.622 -17.427 1.00 93.44 86 GLN A N 1
ATOM 643 C CA . GLN A 1 86 ? 22.181 -1.794 -16.637 1.00 93.44 86 GLN A CA 1
ATOM 644 C C . GLN A 1 86 ? 20.901 -2.440 -17.162 1.00 93.44 86 GLN A C 1
ATOM 646 O O . GLN A 1 86 ? 19.981 -1.774 -17.645 1.00 93.44 86 GLN A O 1
ATOM 651 N N . ARG A 1 87 ? 20.816 -3.767 -17.041 1.00 91.44 87 ARG A N 1
ATOM 652 C CA . ARG A 1 87 ? 19.645 -4.524 -17.490 1.00 91.44 87 ARG A CA 1
ATOM 653 C C . ARG A 1 87 ? 18.484 -4.358 -16.513 1.00 91.44 87 ARG A C 1
ATOM 655 O O . ARG A 1 87 ? 18.575 -4.745 -15.350 1.00 91.44 87 ARG A O 1
ATOM 662 N N . ILE A 1 88 ? 17.344 -3.899 -17.021 1.00 90.44 88 ILE A N 1
ATOM 663 C CA . ILE A 1 88 ? 16.083 -3.929 -16.277 1.00 90.44 88 ILE A CA 1
ATOM 664 C C . ILE A 1 88 ? 15.533 -5.358 -16.311 1.00 90.44 88 ILE A C 1
ATOM 666 O O . ILE A 1 88 ? 15.242 -5.902 -17.375 1.00 90.44 88 ILE A O 1
ATOM 670 N N . LEU A 1 89 ? 15.403 -5.980 -15.139 1.00 90.12 89 LEU A N 1
ATOM 671 C CA . LEU A 1 89 ? 14.861 -7.338 -15.017 1.00 90.12 89 LEU A CA 1
ATOM 672 C C . LEU A 1 89 ? 13.331 -7.360 -15.086 1.00 90.12 89 LEU A C 1
ATOM 674 O O . LEU A 1 89 ? 12.743 -8.291 -15.628 1.00 90.12 89 LEU A O 1
ATOM 678 N N . SER A 1 90 ? 12.684 -6.348 -14.509 1.00 83.56 90 SER A N 1
ATOM 679 C CA . SER A 1 90 ? 11.230 -6.215 -14.496 1.00 83.56 90 SER A CA 1
ATOM 680 C C . SER A 1 90 ? 10.830 -4.793 -14.132 1.00 83.56 90 SER A C 1
ATOM 682 O O . SER A 1 90 ? 11.374 -4.243 -13.173 1.00 83.56 90 SER A O 1
ATOM 684 N N . VAL A 1 91 ? 9.821 -4.259 -14.813 1.00 82.06 91 VAL A N 1
ATOM 685 C CA . VAL A 1 91 ? 9.085 -3.071 -14.371 1.00 82.06 91 VAL A CA 1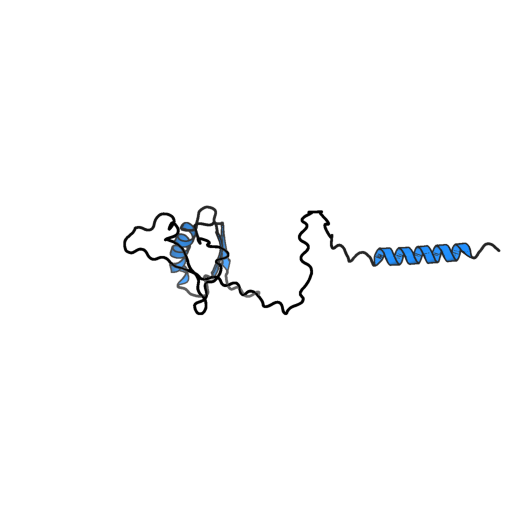
ATOM 686 C C . VAL A 1 91 ? 7.753 -3.555 -13.821 1.00 82.06 91 VAL A C 1
ATOM 688 O O . VAL A 1 91 ? 7.054 -4.328 -14.474 1.00 82.06 91 VAL A O 1
ATOM 691 N N . ARG A 1 92 ? 7.435 -3.164 -12.589 1.00 75.62 92 ARG A N 1
ATOM 692 C CA . ARG A 1 92 ? 6.162 -3.481 -11.946 1.00 75.62 92 ARG A CA 1
ATOM 693 C C . ARG A 1 92 ? 5.519 -2.177 -11.531 1.00 75.62 92 ARG A C 1
ATOM 695 O O . ARG A 1 92 ? 6.146 -1.407 -10.808 1.00 75.62 92 ARG A O 1
ATOM 702 N N . ASP A 1 93 ? 4.287 -1.964 -11.972 1.00 70.62 93 ASP A N 1
ATOM 703 C CA . ASP A 1 93 ? 3.444 -0.980 -11.319 1.00 70.62 93 ASP A CA 1
ATOM 704 C C . ASP A 1 93 ? 3.047 -1.531 -9.947 1.00 70.62 93 ASP A C 1
ATOM 706 O O . ASP A 1 93 ? 2.713 -2.713 -9.802 1.00 70.62 93 ASP A O 1
ATOM 710 N N . ILE A 1 94 ? 3.069 -0.666 -8.940 1.00 65.75 94 ILE A N 1
ATOM 711 C CA . ILE A 1 94 ? 2.398 -0.932 -7.669 1.00 65.75 94 ILE A CA 1
ATOM 712 C C . ILE A 1 94 ? 0.940 -0.512 -7.888 1.00 65.75 94 ILE A C 1
ATOM 714 O O . ILE A 1 94 ? 0.423 0.395 -7.243 1.00 65.75 94 ILE A O 1
ATOM 718 N N . GLY A 1 95 ? 0.303 -1.135 -8.883 1.00 66.06 95 GLY A N 1
ATOM 719 C CA . GLY A 1 95 ? -1.094 -0.896 -9.205 1.00 66.06 95 GLY A CA 1
ATOM 720 C C . GLY A 1 95 ? -1.997 -1.381 -8.071 1.00 66.06 95 GLY A C 1
ATOM 721 O O . GLY A 1 95 ? -1.523 -1.908 -7.063 1.00 66.06 95 GLY A O 1
ATOM 722 N N . ASN A 1 96 ? -3.311 -1.238 -8.262 1.00 66.31 96 ASN A N 1
ATOM 723 C CA . ASN A 1 96 ? -4.398 -1.633 -7.351 1.00 66.31 96 ASN A CA 1
ATOM 724 C C . ASN A 1 96 ? -4.464 -3.157 -7.064 1.00 66.31 96 ASN A C 1
ATOM 726 O O . ASN A 1 96 ? -5.509 -3.793 -7.209 1.00 66.31 96 ASN A O 1
ATOM 730 N N . ALA A 1 97 ? -3.356 -3.774 -6.662 1.00 80.25 97 ALA A N 1
ATOM 731 C CA . ALA A 1 97 ? -3.284 -5.163 -6.267 1.00 80.25 97 ALA A CA 1
ATOM 732 C C . ALA A 1 97 ? -3.979 -5.346 -4.905 1.00 80.25 97 ALA A C 1
ATOM 734 O O . ALA A 1 97 ? -3.739 -4.559 -3.985 1.00 80.25 97 ALA A O 1
ATOM 735 N N . PRO A 1 98 ? -4.823 -6.380 -4.743 1.00 86.25 98 PRO A N 1
ATOM 736 C CA . PRO A 1 98 ? -5.420 -6.712 -3.456 1.00 86.25 98 PRO A CA 1
ATOM 737 C C . PRO A 1 98 ? -4.360 -6.898 -2.362 1.00 86.25 98 PRO A C 1
ATOM 739 O O . PRO A 1 98 ? -3.426 -7.684 -2.527 1.00 86.25 98 PRO A O 1
ATOM 742 N N . LEU A 1 99 ? -4.523 -6.218 -1.225 1.00 88.06 99 LEU A N 1
ATOM 743 C CA . LEU A 1 99 ? -3.613 -6.307 -0.080 1.00 88.06 99 LEU A CA 1
ATOM 744 C C . LEU A 1 99 ? -4.216 -7.149 1.049 1.00 88.06 99 LEU A C 1
ATOM 746 O O . LEU A 1 99 ? -5.421 -7.106 1.288 1.00 88.06 99 LEU A O 1
ATOM 750 N N . SER A 1 100 ? -3.377 -7.869 1.794 1.00 92.81 100 SER A N 1
ATOM 751 C CA . SER A 1 100 ? -3.750 -8.439 3.096 1.00 92.81 100 SER A CA 1
ATOM 752 C C . SER A 1 100 ? -3.118 -7.598 4.199 1.00 92.81 100 SER A C 1
ATOM 754 O O . SER A 1 100 ? -1.896 -7.576 4.322 1.00 92.81 100 SER A O 1
ATOM 756 N N . VAL A 1 101 ? -3.937 -6.907 4.992 1.00 93.31 101 VAL A N 1
ATOM 757 C CA . VAL A 1 101 ? -3.485 -5.988 6.049 1.00 93.31 101 VAL A CA 1
ATOM 758 C C . VAL A 1 101 ? -4.037 -6.438 7.400 1.00 93.31 101 VAL A C 1
ATOM 760 O O . VAL A 1 101 ? -5.228 -6.721 7.530 1.00 93.31 101 VAL A O 1
ATOM 763 N N . ALA A 1 102 ? -3.182 -6.476 8.420 1.00 95.38 102 ALA A N 1
ATOM 764 C CA . ALA A 1 102 ? -3.592 -6.640 9.810 1.00 95.38 102 ALA A CA 1
ATOM 765 C C . ALA A 1 102 ? -3.415 -5.308 10.548 1.00 95.38 102 ALA A C 1
ATOM 767 O O . ALA A 1 102 ? -2.332 -4.728 10.531 1.00 95.38 102 ALA A O 1
ATOM 768 N N . VAL A 1 103 ? -4.481 -4.827 11.181 1.00 91.88 103 VAL A N 1
ATOM 769 C CA . VAL A 1 103 ? -4.512 -3.592 11.966 1.00 91.88 103 VAL A CA 1
ATOM 770 C C . VAL A 1 103 ? -4.725 -3.971 13.424 1.00 91.88 103 VAL A C 1
ATOM 772 O O . VAL A 1 103 ? -5.782 -4.490 13.782 1.00 91.88 103 VAL A O 1
ATOM 775 N N . LEU A 1 104 ? -3.724 -3.720 14.265 1.00 90.69 104 LEU A N 1
ATOM 776 C CA . LEU A 1 104 ? -3.855 -3.850 15.712 1.00 90.69 104 LEU A CA 1
ATOM 777 C C . LEU A 1 104 ? -3.992 -2.461 16.325 1.00 90.69 104 LEU A C 1
ATOM 779 O O . LEU A 1 104 ? -3.139 -1.600 16.123 1.00 90.69 104 LEU A O 1
ATOM 783 N N . ILE A 1 105 ? -5.078 -2.258 17.061 1.00 87.38 105 ILE A N 1
ATOM 784 C CA . ILE A 1 105 ? -5.400 -0.998 17.722 1.00 87.38 105 ILE A CA 1
ATOM 785 C C . ILE A 1 105 ? -5.158 -1.182 19.206 1.00 87.38 105 ILE A C 1
ATOM 787 O O . ILE A 1 105 ? -5.800 -2.022 19.835 1.00 87.38 105 ILE A O 1
ATOM 791 N N . GLN A 1 106 ? -4.265 -0.369 19.755 1.00 86.50 106 GLN A N 1
ATOM 792 C CA . GLN A 1 106 ? -4.043 -0.292 21.186 1.00 86.50 106 GLN A CA 1
ATOM 793 C C . GLN A 1 106 ? -4.636 1.013 21.708 1.00 86.50 106 GLN A C 1
ATOM 795 O O . GLN A 1 106 ? -4.128 2.092 21.407 1.00 86.50 106 GLN A O 1
ATOM 800 N N . ASP A 1 107 ? -5.748 0.924 22.434 1.00 76.62 107 ASP A N 1
ATOM 801 C CA . ASP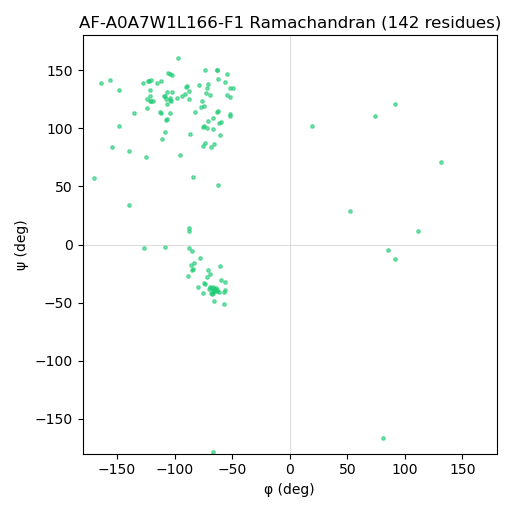 A 1 107 ? -6.510 2.107 22.842 1.00 76.62 107 ASP A CA 1
ATOM 802 C C . ASP A 1 107 ? -5.989 2.775 24.128 1.00 76.62 107 ASP A C 1
ATOM 804 O O . ASP A 1 107 ? -6.453 3.854 24.491 1.00 76.62 107 ASP A O 1
ATOM 808 N N . ASP A 1 108 ? -5.002 2.164 24.787 1.00 76.31 108 ASP A N 1
ATOM 809 C CA . ASP A 1 108 ? -4.479 2.582 26.091 1.00 76.31 108 ASP A CA 1
ATOM 810 C C . ASP A 1 108 ? -3.071 3.205 26.060 1.00 76.31 108 ASP A C 1
ATOM 812 O O . ASP A 1 108 ? -2.593 3.665 27.095 1.00 76.31 108 ASP A O 1
ATOM 816 N N . VAL A 1 109 ? -2.416 3.284 24.894 1.00 72.88 109 VAL A N 1
ATOM 817 C CA . VAL A 1 109 ? -1.083 3.915 24.777 1.00 72.88 109 VAL A CA 1
ATOM 818 C C . VAL A 1 109 ? -1.190 5.435 24.826 1.00 72.88 109 VAL A C 1
ATOM 820 O O . VAL A 1 109 ? -0.372 6.099 25.460 1.00 72.88 109 VAL A O 1
ATOM 823 N N . VAL A 1 110 ? -2.189 6.003 24.141 1.00 78.12 110 VAL A N 1
ATOM 824 C CA . VAL A 1 110 ? -2.402 7.453 24.056 1.00 78.12 110 VAL A CA 1
ATOM 825 C C . VAL A 1 110 ? -3.895 7.750 23.934 1.00 78.12 110 VAL A C 1
ATOM 827 O O . VAL A 1 110 ? -4.579 7.190 23.079 1.00 78.12 110 VAL A O 1
ATOM 830 N N . SER A 1 111 ? -4.396 8.700 24.726 1.00 73.19 111 SER A N 1
ATOM 831 C CA . SER A 1 111 ? -5.807 9.122 24.716 1.00 73.19 111 SER A CA 1
ATOM 832 C C . SER A 1 111 ? -6.289 9.690 23.372 1.00 73.19 111 SER A C 1
ATOM 834 O O . SER A 1 111 ? -7.490 9.726 23.113 1.00 73.19 111 SER A O 1
ATOM 836 N N . SER A 1 112 ? -5.373 10.111 22.493 1.00 80.12 112 SER A N 1
ATOM 837 C CA . SER A 1 112 ? -5.682 10.669 21.172 1.00 80.12 112 SER A CA 1
ATOM 838 C C . SER A 1 112 ? -6.041 9.625 20.114 1.00 80.12 112 SER A C 1
ATOM 840 O O . SER A 1 112 ? -6.547 10.001 19.058 1.00 80.12 112 SER A O 1
ATOM 842 N N . ILE A 1 113 ? -5.833 8.329 20.372 1.00 81.38 113 ILE A N 1
ATOM 843 C CA . ILE A 1 113 ? -6.066 7.267 19.380 1.00 81.38 113 ILE A CA 1
ATOM 844 C C . ILE A 1 113 ? -7.515 7.219 18.882 1.00 81.38 113 ILE A C 1
ATOM 846 O O . ILE A 1 113 ? -7.759 6.921 17.714 1.00 81.38 113 ILE A O 1
ATOM 850 N N . GLY A 1 114 ? -8.479 7.605 19.727 1.00 81.62 114 GLY A N 1
ATOM 851 C CA . GLY A 1 114 ? -9.890 7.721 19.351 1.00 81.62 114 GLY A CA 1
ATOM 852 C C . GLY A 1 114 ? -10.126 8.649 18.152 1.00 81.62 114 GLY A C 1
ATOM 853 O O . GLY A 1 114 ? -11.003 8.375 17.332 1.00 81.62 114 GLY A O 1
ATOM 854 N N . ASN A 1 115 ? -9.304 9.693 17.996 1.00 87.38 115 ASN A N 1
ATOM 855 C CA . ASN A 1 115 ? -9.409 10.645 16.887 1.00 87.38 115 ASN A CA 1
ATOM 856 C 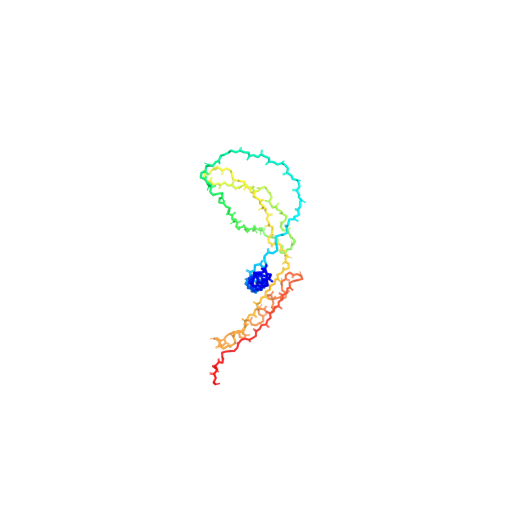C . ASN A 1 115 ? -8.964 10.033 15.546 1.00 87.38 115 ASN A C 1
ATOM 858 O O . ASN A 1 115 ? -9.477 10.412 14.494 1.00 87.38 115 ASN A O 1
ATOM 862 N N . GLU A 1 116 ? -8.066 9.046 15.578 1.00 87.31 116 GLU A N 1
ATOM 863 C CA . GLU A 1 116 ? -7.493 8.406 14.386 1.00 87.31 116 GLU A CA 1
ATOM 864 C C . GLU A 1 116 ? -8.354 7.253 13.847 1.00 87.31 116 GLU A C 1
ATOM 866 O O . GLU A 1 116 ? -8.238 6.873 12.679 1.00 87.31 116 GLU A O 1
ATOM 871 N N . ILE A 1 117 ? -9.284 6.719 14.651 1.00 88.38 117 ILE A N 1
ATOM 872 C CA . ILE A 1 117 ? -10.148 5.590 14.259 1.00 88.38 117 ILE A CA 1
ATOM 873 C C . ILE A 1 117 ? -10.932 5.898 12.978 1.00 88.38 117 ILE A C 1
ATOM 875 O O . ILE A 1 117 ? -11.075 5.038 12.103 1.00 88.38 117 ILE A O 1
ATOM 879 N N . LYS A 1 118 ? -11.414 7.138 12.831 1.00 90.69 118 LYS A N 1
ATOM 880 C CA . LYS A 1 118 ? -12.137 7.565 11.629 1.00 90.69 118 LYS A CA 1
ATOM 881 C C . LYS A 1 118 ? -11.228 7.560 10.399 1.00 90.69 118 LYS A C 1
ATOM 883 O O . LYS A 1 118 ? -11.607 6.983 9.379 1.00 90.69 118 LYS A O 1
ATOM 888 N N . ALA A 1 119 ? -10.039 8.155 10.504 1.00 91.12 119 ALA A N 1
ATOM 889 C CA . ALA A 1 119 ? -9.068 8.223 9.414 1.00 91.12 119 ALA A CA 1
ATOM 890 C C . ALA A 1 119 ? -8.609 6.822 8.982 1.00 91.12 119 ALA A C 1
ATOM 892 O O . ALA A 1 119 ? -8.559 6.514 7.793 1.00 91.12 119 ALA A O 1
ATOM 893 N N . MET A 1 120 ? -8.380 5.931 9.944 1.00 91.75 120 MET A N 1
ATOM 894 C CA . MET A 1 120 ? -8.024 4.541 9.682 1.00 91.75 120 MET A CA 1
ATOM 895 C C . MET A 1 120 ? -9.163 3.765 9.005 1.00 91.75 120 MET A C 1
ATOM 897 O O . MET A 1 120 ? -8.931 2.990 8.078 1.00 91.75 120 MET A O 1
ATOM 901 N N . GLY A 1 121 ? -10.415 4.021 9.396 1.00 92.19 121 GLY A N 1
ATOM 902 C CA . GLY A 1 121 ? -11.582 3.485 8.700 1.00 92.19 121 GLY A CA 1
ATOM 903 C C . GLY A 1 121 ? -11.707 4.003 7.262 1.00 92.19 121 GLY A C 1
ATOM 904 O O . GLY A 1 121 ? -12.128 3.263 6.375 1.00 92.19 121 GLY A O 1
ATOM 905 N N . GLU A 1 122 ? -11.372 5.266 6.998 1.00 94.69 122 GLU A N 1
ATOM 906 C CA . GLU A 1 122 ? -11.311 5.798 5.630 1.00 94.69 122 GLU A CA 1
ATOM 907 C C . GLU A 1 122 ? -10.184 5.156 4.817 1.00 94.69 122 GLU A C 1
ATOM 909 O O . GLU A 1 122 ? -10.408 4.779 3.669 1.00 94.69 122 GLU A O 1
ATOM 914 N N . PHE A 1 123 ? -9.007 4.970 5.416 1.00 93.31 123 PHE A N 1
ATOM 915 C CA . PHE A 1 123 ? -7.884 4.264 4.802 1.00 93.31 123 PHE A CA 1
ATOM 916 C C . PHE A 1 123 ? -8.273 2.841 4.378 1.00 93.31 123 PHE A C 1
ATOM 918 O O . PHE A 1 123 ? -8.115 2.494 3.210 1.00 93.31 123 PHE A O 1
ATOM 925 N N . ILE A 1 124 ? -8.871 2.052 5.282 1.00 92.44 124 ILE A N 1
ATOM 926 C CA . ILE A 1 124 ? -9.322 0.680 4.993 1.00 92.44 124 ILE A CA 1
ATOM 927 C C . ILE A 1 124 ? -10.314 0.655 3.821 1.00 92.44 124 ILE A C 1
ATOM 929 O O . ILE A 1 124 ? -10.230 -0.214 2.956 1.00 92.44 124 ILE A O 1
ATOM 933 N N . ARG A 1 125 ? -11.236 1.626 3.753 1.00 92.50 125 ARG A N 1
ATOM 934 C CA . ARG A 1 125 ? -12.231 1.724 2.668 1.00 92.50 125 ARG A CA 1
ATOM 935 C C . ARG A 1 125 ? -11.637 2.131 1.318 1.00 92.50 125 ARG A C 1
ATOM 937 O O . ARG A 1 125 ? -12.264 1.868 0.298 1.00 92.50 125 ARG A O 1
ATOM 944 N N . ARG A 1 126 ? -10.469 2.779 1.304 1.00 92.69 126 ARG A N 1
ATOM 945 C CA . ARG A 1 126 ? -9.751 3.173 0.079 1.00 92.69 126 ARG A CA 1
ATOM 946 C C . ARG A 1 126 ? -8.817 2.080 -0.448 1.00 92.69 126 ARG A C 1
ATOM 948 O O . ARG A 1 126 ? -8.206 2.282 -1.492 1.00 92.69 126 ARG A O 1
ATOM 955 N N . LEU A 1 127 ? -8.694 0.944 0.244 1.00 91.25 127 LEU A N 1
ATOM 956 C CA . LEU A 1 127 ? -7.874 -0.165 -0.235 1.00 91.25 127 LEU A CA 1
ATOM 957 C C . LEU A 1 127 ? -8.419 -0.742 -1.554 1.00 91.25 127 LEU A C 1
ATOM 959 O O . LEU A 1 127 ? -9.635 -0.736 -1.776 1.00 91.25 127 LEU A O 1
ATOM 963 N N . PRO A 1 128 ? -7.543 -1.295 -2.412 1.00 90.94 128 PRO A N 1
ATOM 964 C CA . PRO A 1 128 ? -7.957 -1.939 -3.651 1.00 90.94 128 PRO A CA 1
ATOM 965 C C . PRO A 1 128 ? -9.008 -3.029 -3.426 1.00 90.94 128 PRO A C 1
ATOM 967 O O . PRO A 1 128 ? -8.984 -3.746 -2.417 1.00 90.94 128 PRO A O 1
ATOM 970 N N . ARG A 1 129 ? -9.926 -3.197 -4.385 1.00 86.75 129 ARG A N 1
ATOM 971 C CA . ARG A 1 129 ? -10.952 -4.250 -4.319 1.00 86.75 129 ARG A CA 1
ATOM 972 C C . ARG A 1 129 ? -10.301 -5.625 -4.162 1.00 86.75 129 ARG A C 1
ATOM 974 O O . ARG A 1 129 ? -9.290 -5.913 -4.785 1.00 86.75 129 ARG A O 1
ATOM 981 N N . GLY A 1 130 ? -10.899 -6.476 -3.330 1.00 90.06 130 GLY A N 1
ATOM 982 C CA . GLY A 1 130 ? -10.358 -7.800 -3.006 1.00 90.06 130 GLY A CA 1
ATOM 983 C C . GLY A 1 130 ? -9.328 -7.807 -1.873 1.00 90.06 130 GLY A C 1
ATOM 984 O O . GLY A 1 130 ? -8.905 -8.889 -1.463 1.00 90.06 130 GLY A O 1
ATOM 985 N N . SER A 1 131 ? -8.944 -6.638 -1.345 1.00 94.25 131 SER A N 1
ATOM 986 C CA . SER A 1 131 ? -8.101 -6.557 -0.150 1.00 94.25 131 SER A CA 1
ATOM 987 C C . SER A 1 131 ? -8.800 -7.184 1.059 1.00 94.25 131 SER A C 1
ATOM 989 O O . SER A 1 131 ? -10.013 -7.054 1.234 1.00 94.25 131 SER A O 1
ATOM 991 N N . ARG A 1 132 ? -8.030 -7.866 1.907 1.00 95.88 132 ARG A N 1
ATOM 992 C CA . ARG A 1 132 ? -8.495 -8.469 3.158 1.00 95.88 132 ARG A CA 1
ATOM 993 C C . ARG A 1 132 ? -7.918 -7.686 4.322 1.00 95.88 132 ARG A C 1
ATOM 995 O O . ARG A 1 132 ? -6.706 -7.495 4.396 1.00 95.88 132 ARG A O 1
ATOM 1002 N N . VAL A 1 133 ? -8.781 -7.259 5.237 1.00 96.25 133 VAL A N 1
ATOM 1003 C CA . VAL A 1 133 ? -8.360 -6.538 6.437 1.00 96.25 133 VAL A CA 1
ATOM 1004 C C . VAL A 1 133 ? -8.810 -7.291 7.671 1.00 96.25 133 VAL A C 1
ATOM 1006 O O . VAL A 1 133 ? -9.983 -7.632 7.807 1.00 96.25 133 VAL A O 1
ATOM 1009 N N . MET A 1 134 ? -7.864 -7.534 8.568 1.00 97.19 134 MET A N 1
ATOM 1010 C CA . MET A 1 134 ? -8.113 -8.066 9.899 1.00 97.19 134 MET A CA 1
ATOM 1011 C C . MET A 1 134 ? -7.877 -6.949 10.910 1.00 97.19 134 MET A C 1
ATOM 1013 O O . MET A 1 134 ? -6.826 -6.314 10.875 1.00 97.19 134 MET A O 1
ATOM 1017 N N . VAL A 1 135 ? -8.847 -6.698 11.789 1.00 93.00 135 VAL A N 1
ATOM 1018 C CA . VAL A 1 135 ? -8.750 -5.656 12.818 1.00 93.00 135 VAL A CA 1
ATOM 1019 C C . VAL A 1 135 ? -8.851 -6.307 14.190 1.00 93.00 135 VAL A C 1
ATOM 1021 O O . VAL A 1 135 ? -9.820 -7.010 14.466 1.00 93.00 135 VAL A O 1
ATOM 1024 N N . GLY A 1 136 ? -7.848 -6.081 15.034 1.00 91.06 136 GLY A N 1
ATOM 1025 C CA . GLY A 1 136 ? -7.806 -6.557 16.413 1.00 91.06 136 GLY A CA 1
ATOM 1026 C C . GLY A 1 136 ? -7.630 -5.398 17.384 1.00 91.06 136 GLY A C 1
ATOM 1027 O O . GLY A 1 136 ? -6.864 -4.476 17.115 1.00 91.06 136 GLY A O 1
ATOM 1028 N N . TYR A 1 137 ? -8.319 -5.457 18.519 1.00 89.00 137 TYR A N 1
ATOM 1029 C CA . TYR A 1 137 ? -8.080 -4.551 19.636 1.00 89.00 137 TYR A CA 1
ATOM 1030 C C . TYR A 1 137 ? -7.193 -5.254 20.649 1.00 89.00 137 TYR A C 1
ATOM 1032 O O . TYR A 1 137 ? -7.513 -6.355 21.098 1.00 89.00 137 TYR A O 1
ATOM 1040 N N . ILE A 1 138 ? -6.088 -4.613 20.999 1.00 86.81 138 ILE A N 1
ATOM 1041 C CA . ILE A 1 138 ? -5.221 -5.052 22.081 1.00 86.81 138 ILE A CA 1
ATOM 1042 C C . ILE A 1 138 ? -5.407 -4.106 23.259 1.00 86.81 138 ILE A C 1
ATOM 1044 O O . ILE A 1 138 ? -5.396 -2.888 23.106 1.00 86.81 138 ILE A O 1
ATOM 1048 N N . ARG A 1 139 ? -5.613 -4.690 24.438 1.00 76.19 139 ARG A N 1
ATOM 1049 C CA . ARG A 1 139 ? -5.569 -3.978 25.711 1.00 76.19 139 ARG A CA 1
ATOM 1050 C C . ARG A 1 139 ? -4.355 -4.458 26.481 1.00 76.19 139 ARG A C 1
ATOM 1052 O O . ARG A 1 139 ? -4.077 -5.658 26.498 1.00 76.19 139 ARG A O 1
ATOM 1059 N N . SER A 1 140 ? -3.673 -3.546 27.149 1.00 70.1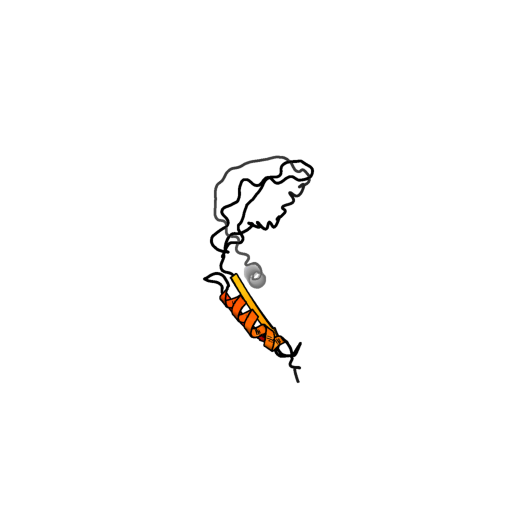2 140 SER A N 1
ATOM 1060 C CA . SER A 1 140 ? -2.670 -3.883 28.145 1.00 70.12 140 SER A CA 1
ATOM 1061 C C . SER A 1 140 ? -3.398 -4.446 29.362 1.00 70.12 140 SER A C 1
ATOM 1063 O O . SER A 1 140 ? -4.067 -3.730 30.102 1.00 70.12 140 SER A O 1
ATOM 1065 N N . GLY A 1 141 ? -3.301 -5.757 29.556 1.00 66.56 141 GLY A N 1
ATOM 1066 C CA . GLY A 1 141 ? -3.644 -6.413 30.812 1.00 66.56 141 GLY A CA 1
ATOM 1067 C C . GLY A 1 141 ? -2.386 -7.036 31.399 1.00 66.56 141 GLY A C 1
ATOM 1068 O O . GLY A 1 141 ? -1.592 -7.619 30.661 1.00 66.56 141 GLY A O 1
ATOM 1069 N N . SER A 1 142 ? -2.193 -6.939 32.715 1.00 62.75 142 SER A N 1
ATOM 1070 C CA . SER A 1 142 ? -1.287 -7.864 33.398 1.00 62.75 142 SER A CA 1
ATOM 1071 C C . SER A 1 142 ? -2.020 -9.187 33.607 1.00 62.75 142 SER A C 1
ATOM 1073 O O . SER A 1 142 ? -3.174 -9.173 34.035 1.00 62.75 142 SER A O 1
ATOM 1075 N N . LEU A 1 143 ? -1.353 -10.316 33.363 1.00 50.69 143 LEU A N 1
ATOM 1076 C CA . LEU A 1 143 ? -1.771 -11.590 33.951 1.00 50.69 143 LEU A CA 1
ATOM 1077 C C . LEU A 1 143 ? -1.680 -11.423 35.475 1.00 50.69 143 LEU A C 1
ATOM 1079 O O . LEU A 1 143 ? -0.573 -11.333 36.005 1.00 50.69 143 LEU A O 1
ATOM 1083 N N . GLN A 1 144 ? -2.824 -11.269 36.141 1.00 48.88 144 GLN A N 1
ATOM 1084 C CA . GLN A 1 144 ? -2.929 -11.451 37.590 1.00 48.88 144 GLN A CA 1
ATOM 1085 C C . GLN A 1 144 ? -3.177 -12.923 37.892 1.00 48.88 144 GLN A C 1
ATOM 1087 O O . GLN A 1 144 ? -3.944 -13.551 37.126 1.00 48.88 144 GLN A O 1
#

Sequence (144 aa):
MREKNGRLLTVLLIAALVCAVFSRSASGQQRSRDGENENTVASGQGPRIGVRTVTIPITIREKGSKPQDEIMPVGEFVVREDGDAQRILSVRDIGNAPLSVAVLIQDDVVSSIGNEIKAMGEFIRRLPRGSRVMVGYIRSGSLQ

Radius of gyration: 32.29 Å; Cα contacts (8 Å, |Δi|>4): 62; chains: 1; bounding box: 48×101×60 Å

Solvent-accessible surface area (backbone atoms only — not comparable to full-atom values): 10396 Å² total; per-residue (Å²): 146,89,71,70,66,65,59,54,53,53,52,51,53,52,54,53,54,56,53,65,67,68,65,79,82,76,91,74,86,80,80,86,74,93,75,94,73,93,75,90,78,81,86,78,97,64,83,80,75,75,83,81,84,82,86,82,91,81,85,90,81,78,92,85,72,77,100,72,76,79,83,66,77,86,72,87,89,81,52,64,58,99,84,42,81,49,86,82,88,77,89,76,80,90,60,79,62,55,46,82,47,80,46,77,45,58,69,80,82,44,89,64,52,72,72,47,51,60,58,53,52,52,53,63,69,68,51,34,76,82,42,46,78,47,78,46,80,49,76,97,70,79,93,124

=== Feature glossary ===
Key to the feature types in this record:

Secondary structure (8-state, DSSP). Secondary structure is the local, repeating backbone conformation. DSSP classifies it into eight states by reading the hydrogen-bond network: three helix types (H, G, I), two β types (E, B), two non-regular types (T, S), and unstructured coil (-).

Backbone torsions (φ/ψ). Backbone dihedral angles. Every residue except chain termini has a φ (preceding-C → N → Cα → C) and a ψ (N → Cα → C → next-N). They are reported in degrees following the IUPAC sign convention. Secondary structure is essentially a statement about which (φ, ψ) basin each residue occupies.

Predicted aligned error. Predicted Aligned Error (PAE) is an AlphaFold confidence matrix: entry (i, j) is the expected error in the position of residue j, in ångströms, when the prediction is superimposed on the true structure at residue i. Low PAE within a block of residues means that block is internally rigid and well-predicted; high PAE between two blocks means their relative placement is uncertain even if each block individually is confident.

B-factor. B-factor (Debye–Waller factor) reflects atomic displacement in the crystal lattice. It is an experimental observable (units Å²), not a prediction; low values mean the atom is pinned down, high values mean it moves or is heterogeneous across the crystal.

Secondary structure (3-state, P-SEA). Three-state secondary structure (P-SEA) collapses the eight DSSP classes into helix (a), strand (b), and coil (c). P-SEA assigns these from Cα geometry alone — distances and angles — without requiring backbone oxygens, so it works on any Cα trace.

Sequence. Primary structure: the covalent order of the twenty standard amino acids along the backbone. Two proteins with the same sequence will (almost always) fold to the same structure; two with 30% identity often share a fold but not the details.

pLDDT. pLDDT is the predicted lDDT-Cα score: AlphaFold's confidence that the local environment of each residue (all inter-atomic distances within 15 Å) is correctly placed. It is a per-residue number between 0 and 100, with higher meaning more reliable.

InterPro / GO / CATH / organism. Functional annotations link the protein to curated databases. InterPro entries identify conserved domains and families by matching the sequence against member-database signatures (Pfam, PROSITE, CDD, …). Gene Ontology (GO) terms describe molecular function, biological process, and cellular component in a controlled vocabulary. CATH places the structure in a hierarchical fold classification (Class/Architecture/Topology/Homologous-superfamily). The organism is the source species.

Contact-map, Ramachandran, and PAE plots. Three diagnostic plots accompany the record. The Cα contact map visualizes the tertiary structure as a 2D adjacency matrix (8 Å cutoff, sequence-local contacts suppressed). The Ramachandran plot shows the distribution of backbone (φ, ψ) torsions, with points in the α and β basins reflecting secondary structure content. The PAE plot shows AlphaFold's inter-residue confidence as a color matrix.

mmCIF coordinates. The mmCIF table is the protein's shape written out atom by atom. For each backbone N, Cα, C, and carbonyl O, it records an (x, y, z) coordinate triple in Å plus the residue type, chain letter, and residue number.

Radius of gyration, Cα contacts, bounding box. Three whole-structure scalars: the radius of gyration (RMS distance of Cα from centroid, in Å), the count of Cα–Cα contacts (pairs closer than 8 Å and separated by more than four residues in sequence — i.e. tertiary, not local, contacts), and the bounding-box dimensions. Together they distinguish compact globular folds from extended fibres or disordered chains.

Foldseek 3Di. The Foldseek 3Di string encodes local tertiary geometry as a 20-letter alphabet — one character per residue — derived from the relative positions of nearby Cα atoms. Unlike the amino-acid sequence, 3Di is a direct function of the 3D structure, so two proteins with the same fold have similar 3Di strings even at low sequence identity.

Rendered structure images. Six rendered views show the 3D structure from the faces of a cube — i.e. along ±x, ±y, ±z. Rendering representation is drawn randomly per protein from cartoon (secondary-structure ribbons), sticks (backbone bonds), or molecular surface; coloring is either N→C rainbow (blue at the N-terminus through red at the C-terminus) or one color per chain.

Nearest PDB structures. The Foldseek neighbor list gives the closest experimentally determined structures in the PDB, ranked by structural alignment. TM-score near 1 means near-identical fold; near 0.3 means only rough topology match. This is how one finds what a novel AlphaFold prediction most resembles in the solved-structure universe.

Solvent-accessible surface area. SASA measures how much of the protein is reachable by solvent. It is computed by rolling a water-sized probe over the atomic surface and summing the exposed area (Å²). Per-residue SASA distinguishes core (buried, low SASA) from surface (exposed, high SASA) residues; total SASA is a whole-molecule size measure.